Protein AF-A0A4Y2LQV0-F1 (afdb_monomer)

Structure (mmCIF, N/CA/C/O backbone):
data_AF-A0A4Y2LQV0-F1
#
_entry.id   AF-A0A4Y2LQV0-F1
#
loop_
_atom_site.group_PDB
_atom_site.id
_atom_site.type_symbol
_atom_site.label_atom_id
_atom_site.label_alt_id
_atom_site.label_comp_id
_atom_site.label_asym_id
_atom_site.label_entity_id
_atom_site.label_seq_id
_atom_site.pdbx_PDB_ins_code
_atom_site.Cartn_x
_atom_site.Cartn_y
_atom_site.Cartn_z
_atom_site.occupancy
_atom_site.B_iso_or_equiv
_atom_site.auth_seq_id
_atom_site.auth_comp_id
_atom_site.auth_asym_id
_atom_site.auth_atom_id
_atom_site.pdbx_PDB_model_num
ATOM 1 N N . MET A 1 1 ? 15.184 -9.073 -24.883 1.00 37.84 1 MET A N 1
ATOM 2 C CA . MET A 1 1 ? 14.868 -9.616 -23.545 1.00 37.84 1 MET A CA 1
ATOM 3 C C . MET A 1 1 ? 13.844 -8.675 -22.908 1.00 37.84 1 MET A C 1
ATOM 5 O O . MET A 1 1 ? 14.142 -7.496 -22.818 1.00 37.84 1 MET A O 1
ATOM 9 N N . PHE A 1 2 ? 12.619 -9.114 -22.587 1.00 43.25 2 PHE A N 1
ATOM 10 C CA . PHE A 1 2 ? 11.588 -8.260 -21.959 1.00 43.25 2 PHE A CA 1
ATOM 11 C C . PHE A 1 2 ? 11.481 -8.631 -20.472 1.00 43.25 2 PHE A C 1
ATOM 13 O O . PHE A 1 2 ? 10.922 -9.672 -20.146 1.00 43.25 2 PHE A O 1
ATOM 20 N N . ILE A 1 3 ? 12.012 -7.790 -19.580 1.00 49.09 3 ILE A N 1
ATOM 21 C CA . ILE A 1 3 ? 12.186 -8.095 -18.140 1.00 49.09 3 ILE A CA 1
ATOM 22 C C . ILE A 1 3 ? 10.859 -7.952 -17.349 1.00 49.09 3 ILE A C 1
ATOM 24 O O . ILE A 1 3 ? 10.739 -8.354 -16.198 1.00 49.09 3 ILE A O 1
ATOM 28 N N . PHE A 1 4 ? 9.781 -7.481 -17.984 1.00 53.88 4 PHE A N 1
ATOM 29 C CA . PHE A 1 4 ? 8.461 -7.319 -17.357 1.00 53.88 4 PHE A CA 1
ATOM 30 C C . PHE A 1 4 ? 7.578 -8.579 -17.450 1.00 53.88 4 PHE A C 1
ATOM 32 O O . PHE A 1 4 ? 6.447 -8.511 -17.948 1.00 53.88 4 PHE A O 1
ATOM 39 N N . GLY A 1 5 ? 8.099 -9.728 -17.016 1.00 49.91 5 GLY A N 1
ATOM 40 C CA . GLY A 1 5 ? 7.374 -11.009 -16.980 1.00 49.91 5 GLY A CA 1
ATOM 41 C C . GLY A 1 5 ? 6.481 -11.219 -15.747 1.00 49.91 5 GLY A C 1
ATOM 42 O O . GLY A 1 5 ? 5.805 -12.238 -15.674 1.00 49.91 5 GLY A O 1
ATOM 43 N N . GLY A 1 6 ? 6.481 -10.284 -14.788 1.00 56.31 6 GLY A N 1
ATOM 44 C CA . GLY A 1 6 ? 5.894 -10.479 -13.452 1.00 56.31 6 GLY A CA 1
ATOM 45 C C . GLY A 1 6 ? 4.763 -9.537 -12.993 1.00 56.31 6 GLY A C 1
ATOM 46 O O . GLY A 1 6 ? 3.858 -10.032 -12.323 1.00 56.31 6 GLY A O 1
ATOM 47 N N . PRO A 1 7 ? 4.742 -8.219 -13.294 1.00 61.69 7 PRO A N 1
ATOM 48 C CA . PRO A 1 7 ? 3.774 -7.321 -12.651 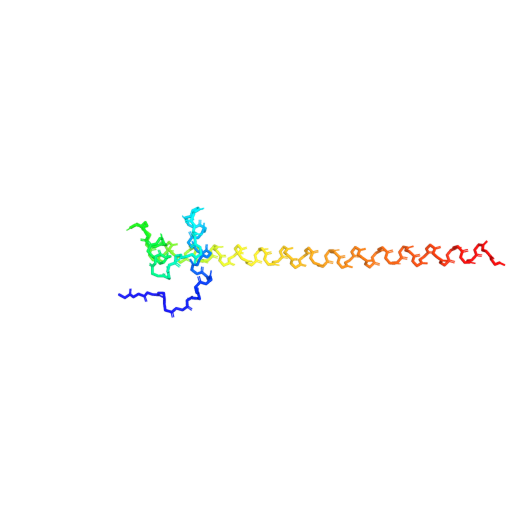1.00 61.69 7 PRO A CA 1
ATOM 49 C C . PRO A 1 7 ? 2.367 -7.430 -13.252 1.00 61.69 7 PRO A C 1
ATOM 51 O O . PRO A 1 7 ? 2.206 -7.591 -14.468 1.00 61.69 7 PRO A O 1
ATOM 54 N N . LYS A 1 8 ? 1.330 -7.301 -12.412 1.00 65.25 8 LYS A N 1
ATOM 55 C CA . LYS A 1 8 ? -0.070 -7.286 -12.863 1.00 65.25 8 LYS A CA 1
ATOM 56 C C . LYS A 1 8 ? -0.336 -5.991 -13.641 1.00 65.25 8 LYS A C 1
ATOM 58 O O . LYS A 1 8 ? 0.342 -4.985 -13.444 1.00 65.25 8 LYS A O 1
ATOM 63 N N . LYS A 1 9 ? -1.359 -5.978 -14.511 1.00 68.69 9 LYS A N 1
ATOM 64 C CA . LYS A 1 9 ? -1.763 -4.768 -15.265 1.00 68.69 9 LYS A CA 1
ATOM 65 C C . LYS A 1 9 ? -1.953 -3.555 -14.339 1.00 68.69 9 LYS A C 1
ATOM 67 O O . LYS A 1 9 ? -1.623 -2.447 -14.738 1.00 68.69 9 LYS A O 1
ATOM 72 N N . CYS A 1 10 ? -2.427 -3.782 -13.112 1.00 64.44 10 CYS A N 1
ATOM 73 C CA . CYS A 1 10 ? -2.611 -2.745 -12.099 1.00 64.44 10 CYS A CA 1
ATOM 74 C C . CYS A 1 10 ? -1.291 -2.087 -11.672 1.00 64.44 10 CYS A C 1
ATOM 76 O O . CYS A 1 10 ? -1.236 -0.868 -11.590 1.00 64.44 10 CYS A O 1
ATOM 78 N N . ASP A 1 11 ? -0.224 -2.864 -11.469 1.00 70.69 11 ASP A N 1
ATOM 79 C CA . ASP A 1 11 ? 1.079 -2.323 -11.064 1.00 70.69 11 ASP A CA 1
ATOM 80 C C . ASP A 1 11 ? 1.702 -1.491 -12.196 1.00 70.69 11 ASP A C 1
ATOM 82 O O . ASP A 1 11 ? 2.222 -0.406 -11.966 1.00 70.69 11 ASP A O 1
ATOM 86 N N . LEU A 1 12 ? 1.579 -1.963 -13.443 1.00 72.81 12 LEU A N 1
ATOM 87 C CA . LEU A 1 12 ? 2.036 -1.237 -14.636 1.00 72.81 12 LEU A CA 1
ATOM 88 C C . LEU A 1 12 ? 1.223 0.027 -14.929 1.00 72.81 12 LEU A C 1
ATOM 90 O O . LEU A 1 12 ? 1.768 0.972 -15.487 1.00 72.81 12 LEU A O 1
ATOM 94 N N . LYS A 1 13 ? -0.065 0.048 -14.578 1.00 71.75 13 LYS A N 1
ATOM 95 C CA . LYS A 1 13 ? -0.908 1.237 -14.722 1.00 71.75 13 LYS A CA 1
ATOM 96 C C . LYS A 1 13 ? -0.461 2.329 -13.754 1.00 71.75 13 LYS A C 1
ATOM 98 O O . LYS A 1 13 ? -0.226 3.437 -14.203 1.00 71.75 13 LYS A O 1
ATOM 103 N N . ILE A 1 14 ? -0.267 1.980 -12.481 1.00 71.31 14 ILE A N 1
ATOM 104 C CA . ILE A 1 14 ? 0.234 2.909 -11.458 1.00 71.31 14 ILE A CA 1
ATOM 105 C C . ILE A 1 14 ? 1.612 3.443 -11.863 1.00 71.31 14 ILE A C 1
ATOM 107 O O . ILE A 1 14 ? 1.828 4.644 -11.856 1.00 71.31 14 ILE A O 1
ATOM 111 N N . LEU A 1 15 ? 2.517 2.561 -12.305 1.00 69.50 15 LEU A N 1
ATOM 112 C CA . LEU A 1 15 ? 3.843 2.958 -12.796 1.00 69.50 15 LEU A CA 1
ATOM 113 C C . LEU A 1 15 ? 3.769 3.957 -13.953 1.00 69.50 15 LEU A C 1
ATOM 115 O O . LEU A 1 15 ? 4.534 4.913 -13.999 1.00 69.50 15 LEU A O 1
ATOM 119 N N . ALA A 1 16 ? 2.868 3.719 -14.903 1.00 69.31 16 ALA A N 1
ATOM 120 C CA . ALA A 1 16 ? 2.697 4.606 -16.036 1.00 69.31 16 ALA A CA 1
ATOM 121 C C . ALA A 1 16 ? 2.001 5.918 -15.641 1.00 69.31 16 ALA A C 1
ATOM 123 O O . ALA A 1 16 ? 2.317 6.927 -16.241 1.00 69.31 16 ALA A O 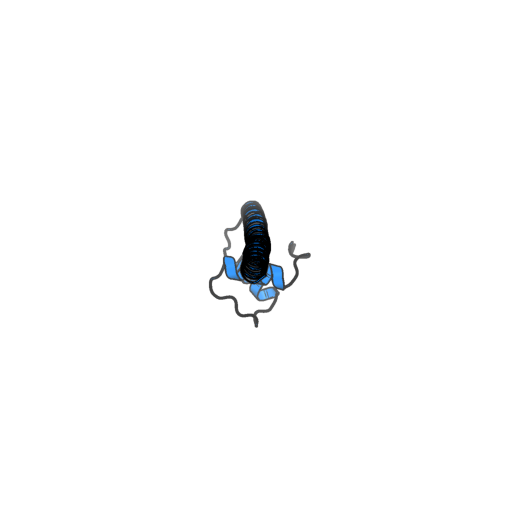1
ATOM 124 N N . GLU A 1 17 ? 1.084 5.922 -14.670 1.00 72.06 17 GLU A N 1
ATOM 125 C CA . GLU A 1 17 ? 0.373 7.122 -14.192 1.00 72.06 17 GLU A CA 1
ATOM 126 C C . GLU A 1 17 ? 1.303 8.052 -13.396 1.00 72.06 17 GLU A C 1
ATOM 128 O O . GLU A 1 17 ? 1.245 9.267 -13.553 1.00 72.06 17 GLU A O 1
ATOM 133 N N . GLU A 1 18 ? 2.223 7.478 -12.615 1.00 66.75 18 GLU A N 1
ATOM 134 C CA . GLU A 1 18 ? 3.266 8.220 -11.889 1.00 66.75 18 GLU A CA 1
ATOM 135 C C . GLU A 1 18 ? 4.356 8.769 -12.836 1.00 66.75 18 GLU A C 1
ATOM 137 O O . GLU A 1 18 ? 4.892 9.852 -12.614 1.00 66.75 18 GLU A O 1
ATOM 142 N N . LEU A 1 19 ? 4.684 8.055 -13.924 1.00 66.06 19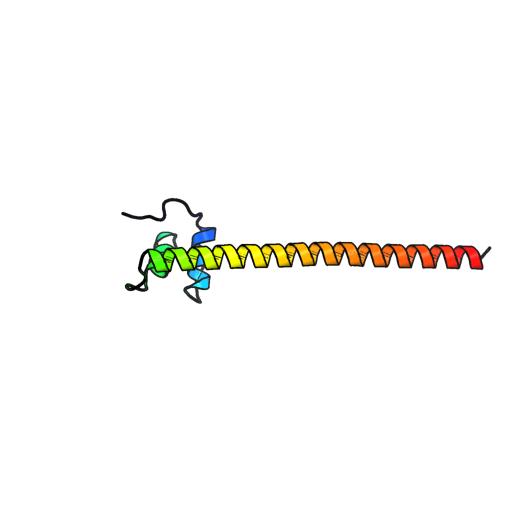 LEU A N 1
ATOM 143 C CA . LEU A 1 19 ? 5.661 8.510 -14.931 1.00 66.06 19 LEU A CA 1
ATOM 144 C C . LEU A 1 19 ? 5.050 9.408 -16.022 1.00 66.06 19 LEU A C 1
ATOM 146 O O . LEU A 1 19 ? 5.757 10.204 -16.641 1.00 66.06 19 LEU A O 1
ATOM 150 N N . VAL A 1 20 ? 3.756 9.252 -16.303 1.00 58.84 20 VAL A N 1
ATOM 151 C CA . VAL A 1 20 ? 3.011 9.942 -17.359 1.00 58.84 20 VAL A CA 1
ATOM 152 C C . VAL A 1 20 ? 1.662 10.379 -16.792 1.00 58.84 20 VAL A C 1
ATOM 154 O O . VAL A 1 20 ? 0.764 9.571 -16.590 1.00 58.84 20 VAL A O 1
ATOM 157 N N . GLU A 1 21 ? 1.489 11.692 -16.648 1.00 56.12 21 GLU A N 1
ATOM 158 C CA . GLU A 1 21 ? 0.336 12.385 -16.040 1.00 56.12 21 GLU A CA 1
ATOM 159 C C . GLU A 1 21 ? -1.052 12.009 -16.623 1.00 56.12 21 GLU A C 1
ATOM 161 O O . GLU A 1 21 ? -2.089 12.376 -16.073 1.00 56.12 21 GLU A O 1
ATOM 166 N N . LYS A 1 22 ? -1.111 11.281 -17.750 1.00 58.53 22 LYS A N 1
ATOM 167 C CA . LYS A 1 22 ? -2.357 10.830 -18.390 1.00 58.53 22 LYS A CA 1
ATOM 168 C C . LYS A 1 22 ? -2.291 9.370 -18.833 1.00 58.53 22 LYS A C 1
ATOM 170 O O . LYS A 1 22 ? -2.056 9.075 -20.006 1.00 58.53 22 LYS A O 1
ATOM 175 N N . VAL A 1 23 ? -2.578 8.460 -17.907 1.00 61.75 23 VAL A N 1
ATOM 176 C CA . VAL A 1 23 ? -2.840 7.049 -18.214 1.00 61.75 23 VAL A CA 1
ATOM 177 C C . VAL A 1 23 ? -4.334 6.769 -18.181 1.00 61.75 23 VAL A C 1
ATOM 179 O O . VAL A 1 23 ? -4.968 6.781 -17.135 1.00 61.75 23 VAL A O 1
ATOM 182 N N . ASP A 1 24 ? -4.894 6.481 -19.351 1.00 67.19 24 ASP A N 1
ATOM 183 C CA . ASP A 1 24 ? -6.280 6.023 -19.478 1.00 67.19 24 ASP A CA 1
ATOM 184 C C . ASP A 1 24 ? -6.378 4.498 -19.267 1.00 67.19 24 ASP A C 1
ATOM 186 O O . ASP A 1 24 ? -5.539 3.737 -19.758 1.00 67.19 24 ASP A O 1
ATOM 190 N N . ASP A 1 25 ? -7.412 4.024 -18.573 1.00 64.44 25 ASP A N 1
ATOM 191 C CA . ASP A 1 25 ? -7.673 2.605 -18.267 1.00 64.44 25 ASP A CA 1
ATOM 192 C C . ASP A 1 25 ? -7.815 1.714 -19.518 1.00 64.44 25 ASP A C 1
ATOM 194 O O . ASP A 1 25 ? -7.597 0.491 -19.458 1.00 64.44 25 ASP A O 1
ATOM 198 N N . SER A 1 26 ? -8.140 2.334 -20.658 1.00 71.31 26 SER A N 1
ATOM 199 C CA . SER A 1 26 ? -8.216 1.721 -21.986 1.00 71.31 26 SER A CA 1
ATOM 200 C C . SER A 1 26 ? -6.845 1.305 -22.535 1.00 71.31 26 SER A C 1
ATOM 202 O O . SER A 1 26 ? -6.759 0.443 -23.418 1.00 71.31 26 SER A O 1
ATOM 204 N N . HIS A 1 27 ? -5.747 1.846 -21.993 1.00 71.75 27 HIS A N 1
ATOM 205 C CA . HIS A 1 27 ? -4.406 1.508 -22.460 1.00 71.75 27 HIS A CA 1
ATOM 206 C C . HIS A 1 27 ? -4.102 0.018 -22.261 1.00 71.75 27 HIS A C 1
ATOM 208 O O . HIS A 1 27 ? -4.314 -0.594 -21.201 1.00 71.75 27 HIS A O 1
ATOM 214 N N . LYS A 1 28 ? -3.577 -0.603 -23.322 1.00 79.44 28 LYS A N 1
ATOM 215 C CA . LYS A 1 28 ? -3.146 -2.000 -23.282 1.00 79.44 28 LYS A CA 1
ATOM 216 C C . LYS A 1 28 ? -1.852 -2.100 -22.482 1.00 79.44 28 LYS A C 1
ATOM 218 O O . LYS A 1 28 ? -1.042 -1.181 -22.452 1.00 79.44 28 LYS A O 1
ATOM 223 N N . LEU A 1 29 ? -1.591 -3.282 -21.920 1.00 71.12 29 LEU A N 1
ATOM 224 C CA . LEU A 1 29 ? -0.358 -3.567 -21.174 1.00 71.12 29 LEU A CA 1
ATOM 225 C C . LEU A 1 29 ? 0.915 -3.213 -21.965 1.00 71.12 29 LEU A C 1
ATOM 227 O O . LEU A 1 29 ? 1.916 -2.807 -21.389 1.00 71.12 29 LEU A O 1
ATOM 231 N N . LYS A 1 30 ? 0.877 -3.373 -23.294 1.00 73.25 30 LYS A N 1
ATOM 232 C CA . LYS A 1 30 ? 1.991 -3.030 -24.186 1.00 73.25 30 LYS A CA 1
ATOM 233 C C . LYS A 1 30 ? 2.232 -1.521 -24.269 1.00 73.25 30 LYS A C 1
ATOM 235 O O . LYS A 1 30 ? 3.386 -1.124 -24.360 1.00 73.25 30 LYS A O 1
ATOM 240 N N . ASP A 1 31 ? 1.176 -0.717 -24.224 1.00 74.31 31 ASP A N 1
ATOM 241 C CA . ASP A 1 31 ? 1.267 0.741 -24.310 1.00 74.31 31 ASP A CA 1
ATOM 242 C C . ASP A 1 31 ? 1.749 1.324 -22.983 1.00 74.31 31 ASP A C 1
ATOM 244 O O . ASP A 1 31 ? 2.668 2.131 -22.990 1.00 74.31 31 ASP A O 1
ATOM 248 N N . LEU A 1 32 ? 1.267 0.794 -21.851 1.00 74.38 32 LEU A N 1
ATOM 249 C CA . LEU A 1 32 ? 1.802 1.119 -20.521 1.00 74.38 32 LEU A CA 1
ATOM 250 C C . LEU A 1 32 ? 3.302 0.800 -20.430 1.00 74.38 32 LEU A C 1
ATOM 252 O O . LEU A 1 32 ? 4.096 1.636 -20.016 1.00 74.38 32 LEU A O 1
ATOM 256 N N . LYS A 1 33 ? 3.723 -0.384 -20.907 1.00 70.69 33 LYS A N 1
ATOM 257 C CA . LYS A 1 33 ? 5.150 -0.749 -20.980 1.00 70.69 33 LYS A CA 1
ATOM 258 C C . LYS A 1 33 ? 5.946 0.206 -21.865 1.00 70.69 33 LYS A C 1
ATOM 260 O O . LYS A 1 33 ? 7.066 0.543 -21.509 1.00 70.69 33 LYS A O 1
ATOM 265 N N . LYS A 1 34 ? 5.393 0.622 -23.008 1.00 71.75 34 LYS A N 1
ATOM 266 C CA . LYS A 1 34 ? 6.041 1.581 -23.911 1.00 71.75 34 LYS A CA 1
ATOM 267 C C . LYS A 1 34 ? 6.111 2.982 -23.328 1.00 71.75 34 LYS A C 1
ATOM 269 O O . LYS A 1 34 ? 7.074 3.652 -23.637 1.00 71.75 34 LYS A O 1
ATOM 274 N N . MET A 1 35 ? 5.132 3.410 -22.536 1.00 68.25 35 MET A N 1
ATOM 275 C CA . MET A 1 35 ? 5.156 4.690 -21.826 1.00 68.25 35 MET A CA 1
ATOM 276 C C . MET A 1 35 ? 6.234 4.688 -20.742 1.00 68.25 35 MET A C 1
ATOM 278 O O . MET A 1 35 ? 7.028 5.616 -20.675 1.00 68.25 35 MET A O 1
ATOM 282 N N . ILE A 1 36 ? 6.339 3.597 -19.980 1.00 68.81 36 ILE A N 1
ATOM 283 C CA . ILE A 1 36 ? 7.386 3.422 -18.962 1.00 68.81 36 ILE A CA 1
ATOM 284 C C . ILE A 1 36 ? 8.785 3.345 -19.599 1.00 68.81 36 ILE A C 1
ATOM 286 O O . ILE A 1 36 ? 9.731 3.905 -19.064 1.00 68.81 36 ILE A O 1
ATOM 290 N N . LEU A 1 37 ? 8.923 2.684 -20.757 1.00 64.56 37 LEU A N 1
ATOM 291 C CA . LEU A 1 37 ? 10.171 2.636 -21.539 1.00 64.56 37 LEU A CA 1
ATOM 292 C C . LEU A 1 37 ? 10.337 3.799 -22.536 1.00 64.56 37 LEU A C 1
ATOM 294 O O . LEU A 1 37 ? 11.307 3.808 -23.294 1.00 64.56 37 LEU A O 1
ATOM 298 N N . ALA A 1 38 ? 9.390 4.740 -22.606 1.00 64.38 38 ALA A N 1
ATOM 299 C CA . ALA A 1 38 ? 9.414 5.824 -23.588 1.00 64.38 38 ALA A CA 1
ATOM 300 C C . ALA A 1 38 ? 10.655 6.720 -23.471 1.00 64.38 38 ALA A C 1
ATOM 302 O O . ALA A 1 38 ? 11.169 7.127 -24.520 1.00 64.38 38 ALA A O 1
ATOM 303 N N . PRO A 1 39 ? 11.175 7.033 -22.268 1.00 61.16 39 PRO A N 1
ATOM 304 C CA . PRO A 1 39 ? 12.418 7.769 -22.181 1.00 61.16 39 PRO A CA 1
ATOM 305 C C . PRO A 1 39 ? 13.568 6.808 -22.506 1.00 61.16 39 PRO A C 1
ATOM 307 O O . PRO A 1 39 ? 13.979 5.988 -21.691 1.00 61.16 39 PRO A O 1
ATOM 310 N N . LYS A 1 40 ? 14.084 6.925 -23.735 1.00 58.88 40 LYS A N 1
ATOM 311 C CA . LYS A 1 40 ? 15.209 6.165 -24.316 1.00 58.88 40 LYS A CA 1
ATOM 312 C C . LYS A 1 40 ? 16.513 6.166 -23.490 1.00 58.88 40 LYS A C 1
ATOM 314 O O . LYS A 1 40 ? 17.462 5.511 -23.906 1.00 58.88 40 LYS A O 1
ATOM 319 N N . GLU A 1 41 ? 16.564 6.894 -22.379 1.00 53.69 41 GLU A N 1
ATOM 320 C CA . GLU A 1 41 ? 17.752 7.137 -21.553 1.00 53.69 41 GLU A CA 1
ATOM 321 C C . GLU A 1 41 ? 17.690 6.505 -20.153 1.00 53.69 41 GLU A C 1
ATOM 323 O O . GLU A 1 41 ? 18.640 6.654 -19.392 1.00 53.69 41 GLU A O 1
ATOM 328 N N . TYR A 1 42 ? 16.617 5.796 -19.781 1.00 59.41 42 TYR A N 1
ATOM 329 C CA . TYR A 1 42 ? 16.593 5.124 -18.477 1.00 59.41 42 TYR A CA 1
ATOM 330 C C . TYR A 1 42 ? 17.412 3.831 -18.515 1.00 59.41 42 TYR A C 1
ATOM 332 O O . TYR A 1 42 ? 16.983 2.822 -19.077 1.00 59.41 42 TYR A O 1
ATOM 340 N N . ASP A 1 43 ? 18.594 3.889 -17.901 1.00 64.94 43 ASP A N 1
ATOM 341 C CA . ASP A 1 43 ? 19.452 2.739 -17.629 1.00 64.94 43 ASP A CA 1
ATOM 342 C C . ASP A 1 43 ?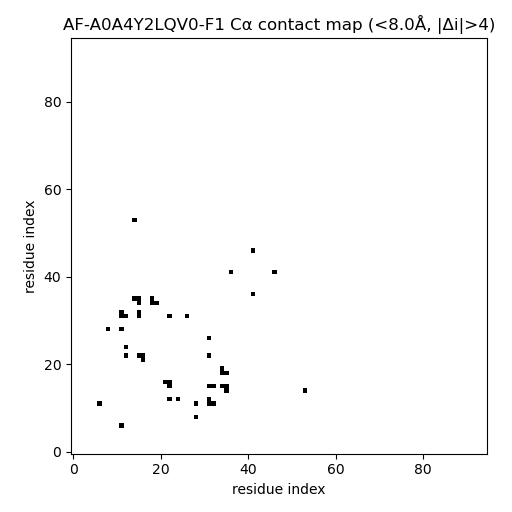 18.751 1.745 -16.677 1.00 64.94 43 ASP A C 1
ATOM 344 O O . ASP A 1 43 ? 17.838 2.115 -15.924 1.00 64.94 43 ASP A O 1
ATOM 348 N N . GLU A 1 44 ? 19.149 0.469 -16.693 1.00 66.81 44 GLU A N 1
ATOM 349 C CA . GLU A 1 44 ? 18.504 -0.574 -15.875 1.00 66.81 44 GLU A CA 1
ATOM 350 C C . GLU A 1 44 ? 18.603 -0.263 -14.368 1.00 66.81 44 GLU A C 1
ATOM 352 O O . GLU A 1 44 ? 17.694 -0.603 -13.603 1.00 66.81 44 GLU A O 1
ATOM 357 N N . GLU A 1 45 ? 19.657 0.443 -13.942 1.00 67.50 45 GLU A N 1
ATOM 358 C CA . GLU A 1 45 ? 19.809 0.929 -12.565 1.00 67.50 45 GLU A CA 1
ATOM 359 C C . GLU A 1 45 ? 18.799 2.023 -12.207 1.00 67.50 45 GLU A C 1
ATOM 361 O O . GLU A 1 45 ? 18.178 1.952 -11.144 1.00 67.50 45 GLU A O 1
ATOM 366 N N . CYS A 1 46 ? 18.539 2.968 -13.114 1.00 69.31 46 CYS A N 1
ATOM 367 C CA . CYS A 1 46 ? 17.538 4.008 -12.891 1.00 69.31 46 CYS A CA 1
ATOM 368 C C . CYS A 1 46 ? 16.135 3.400 -12.777 1.00 69.31 46 CYS A C 1
ATOM 370 O O . CYS A 1 46 ? 15.370 3.773 -11.891 1.00 69.31 46 CYS A O 1
ATOM 372 N N . ALA A 1 47 ? 15.801 2.406 -13.608 1.00 69.19 47 ALA A N 1
ATOM 373 C CA . ALA A 1 47 ? 14.529 1.691 -13.490 1.00 69.19 47 ALA A CA 1
ATOM 374 C C . ALA A 1 47 ? 14.399 0.958 -12.140 1.00 69.19 47 ALA A C 1
ATOM 376 O O . ALA A 1 47 ? 13.310 0.894 -11.565 1.00 69.19 47 ALA A O 1
ATOM 377 N N . LYS A 1 48 ? 15.504 0.421 -11.611 1.00 74.75 48 LYS A N 1
ATOM 378 C CA . LYS A 1 48 ? 15.539 -0.272 -10.319 1.00 74.75 48 LYS A CA 1
ATOM 379 C C . LYS A 1 48 ? 15.379 0.686 -9.137 1.00 74.75 48 LYS A C 1
ATOM 381 O O . LYS A 1 48 ? 14.629 0.368 -8.215 1.00 74.75 48 LYS A O 1
ATOM 386 N N . GLU A 1 49 ? 16.034 1.845 -9.161 1.00 76.50 49 GLU A N 1
ATOM 387 C CA . GLU A 1 49 ? 15.834 2.890 -8.149 1.00 76.50 49 GLU A CA 1
ATOM 388 C C . GLU A 1 49 ? 14.402 3.421 -8.166 1.00 76.50 49 GLU A C 1
ATOM 390 O O . GLU A 1 49 ? 13.768 3.497 -7.117 1.00 76.50 49 GLU A O 1
ATOM 395 N N . TRP A 1 50 ? 13.843 3.674 -9.349 1.00 71.19 50 TRP A N 1
ATOM 396 C CA . TRP A 1 50 ? 12.453 4.105 -9.487 1.00 71.19 50 TRP A CA 1
ATOM 397 C C . TRP A 1 50 ? 11.460 3.076 -8.948 1.00 71.19 50 TRP A C 1
ATOM 399 O O . TRP A 1 50 ? 10.545 3.430 -8.207 1.00 71.19 50 TRP A O 1
ATOM 409 N N . LEU A 1 51 ? 11.660 1.788 -9.242 1.00 72.12 51 LEU A N 1
ATOM 410 C CA . LEU A 1 51 ? 10.835 0.727 -8.662 1.00 72.12 51 LEU A CA 1
ATOM 411 C C . LEU A 1 51 ? 10.924 0.705 -7.131 1.00 72.12 51 LEU A C 1
ATOM 413 O O . LEU A 1 51 ? 9.902 0.528 -6.471 1.00 72.12 51 LEU A O 1
ATOM 417 N N . ASN A 1 52 ? 12.114 0.911 -6.560 1.00 76.69 52 ASN A N 1
ATOM 418 C CA . ASN A 1 52 ? 12.290 0.966 -5.109 1.00 76.69 52 ASN A CA 1
ATOM 419 C C . ASN A 1 52 ? 11.588 2.178 -4.484 1.00 76.69 52 ASN A C 1
ATOM 421 O O . ASN A 1 52 ? 10.912 2.015 -3.468 1.00 76.69 52 ASN A O 1
ATOM 425 N N . THR A 1 53 ? 11.693 3.359 -5.097 1.00 76.31 53 THR A N 1
ATOM 426 C CA . THR A 1 53 ? 11.001 4.573 -4.640 1.00 76.31 53 THR A CA 1
ATOM 427 C C . THR A 1 53 ? 9.490 4.367 -4.641 1.00 76.31 53 THR A C 1
ATOM 429 O O . THR A 1 53 ? 8.837 4.592 -3.626 1.00 76.31 53 THR A O 1
ATOM 432 N N . ILE A 1 54 ? 8.948 3.791 -5.715 1.00 70.50 54 ILE A N 1
ATOM 433 C CA . ILE A 1 54 ? 7.511 3.526 -5.850 1.00 70.50 54 ILE A CA 1
ATOM 434 C C . ILE A 1 54 ? 7.028 2.476 -4.840 1.00 70.50 54 ILE A C 1
ATOM 436 O O . ILE A 1 54 ? 5.943 2.605 -4.268 1.00 70.50 54 ILE A O 1
ATOM 440 N N . ILE A 1 55 ? 7.824 1.434 -4.573 1.00 78.25 55 ILE A N 1
ATOM 441 C CA . ILE A 1 55 ? 7.522 0.458 -3.514 1.00 78.25 55 ILE A CA 1
ATOM 442 C C . ILE A 1 55 ? 7.495 1.146 -2.143 1.00 78.25 55 ILE A C 1
ATOM 444 O O . ILE A 1 55 ? 6.612 0.856 -1.332 1.00 78.25 55 ILE A O 1
ATOM 448 N N . ASN A 1 56 ? 8.429 2.062 -1.883 1.00 78.12 56 ASN A N 1
ATOM 449 C CA . ASN A 1 56 ? 8.502 2.780 -0.617 1.00 78.12 56 ASN A CA 1
ATOM 450 C C . ASN A 1 56 ? 7.323 3.751 -0.434 1.00 78.12 56 ASN A C 1
ATOM 452 O O . ASN A 1 56 ? 6.683 3.737 0.615 1.00 78.12 56 ASN A O 1
ATOM 456 N N . GLU A 1 57 ? 6.960 4.511 -1.468 1.00 74.06 57 GLU A N 1
ATOM 457 C CA . GLU A 1 57 ? 5.793 5.403 -1.447 1.00 74.06 57 GLU A CA 1
ATOM 458 C C . GLU A 1 57 ? 4.478 4.643 -1.248 1.00 74.06 57 GLU A C 1
ATOM 460 O O . GLU A 1 57 ? 3.599 5.090 -0.509 1.00 74.06 57 GLU A O 1
ATOM 465 N N . ARG A 1 58 ? 4.331 3.456 -1.853 1.00 71.88 58 ARG A N 1
ATOM 466 C CA . ARG A 1 58 ? 3.174 2.582 -1.597 1.00 71.88 58 ARG A CA 1
ATOM 467 C C . ARG A 1 58 ? 3.098 2.162 -0.135 1.00 71.88 58 ARG A C 1
ATOM 469 O O . ARG A 1 58 ? 2.026 2.231 0.460 1.00 71.88 58 ARG A O 1
ATOM 476 N N . LYS A 1 59 ? 4.232 1.752 0.435 1.00 76.38 59 LYS A N 1
ATOM 477 C CA . LYS A 1 59 ? 4.318 1.337 1.836 1.00 76.38 59 LYS A CA 1
ATOM 478 C C . LYS A 1 59 ? 3.958 2.487 2.778 1.00 76.38 59 LYS A C 1
ATOM 480 O O . LYS A 1 59 ? 3.240 2.272 3.749 1.00 76.38 59 LYS A O 1
ATOM 485 N N . GLU A 1 60 ? 4.396 3.703 2.459 1.00 76.31 60 GLU A N 1
ATOM 486 C CA . GLU A 1 60 ? 4.063 4.905 3.222 1.00 76.31 60 GLU A CA 1
ATOM 487 C C . GLU A 1 60 ? 2.569 5.255 3.121 1.00 76.31 60 GLU A C 1
ATOM 489 O O . GLU A 1 60 ? 1.922 5.496 4.141 1.00 76.31 60 GLU A O 1
ATOM 494 N N . LYS A 1 61 ? 1.975 5.196 1.920 1.00 72.94 61 LYS A N 1
ATOM 495 C CA . LYS A 1 61 ? 0.531 5.420 1.723 1.00 72.94 61 LYS A CA 1
ATOM 496 C C . LYS A 1 61 ? -0.321 4.388 2.475 1.00 72.94 61 LYS A C 1
ATOM 498 O O . LYS A 1 61 ? -1.299 4.773 3.119 1.00 72.94 61 LYS A O 1
ATOM 503 N N . GLU A 1 62 ? 0.047 3.105 2.438 1.00 75.31 62 GLU A N 1
ATOM 504 C CA . GLU A 1 62 ? -0.630 2.055 3.214 1.00 75.31 62 GLU A CA 1
ATOM 505 C C . GLU A 1 62 ? -0.489 2.286 4.727 1.00 75.31 62 GLU A C 1
ATOM 507 O O . GLU A 1 62 ? -1.480 2.185 5.452 1.00 75.31 62 GLU A O 1
ATOM 512 N N . GLU A 1 63 ? 0.698 2.671 5.212 1.00 80.31 63 GLU A N 1
ATOM 513 C CA . GLU A 1 63 ? 0.903 2.984 6.631 1.00 80.31 63 GLU A CA 1
ATOM 514 C C . GLU A 1 63 ? 0.058 4.186 7.074 1.00 80.31 63 GLU A C 1
ATOM 516 O O . GLU A 1 63 ? -0.581 4.145 8.128 1.00 80.31 63 GLU A O 1
ATOM 521 N N . ILE A 1 64 ? -0.000 5.248 6.267 1.00 79.75 64 ILE A N 1
ATOM 522 C CA . ILE A 1 64 ? -0.835 6.421 6.548 1.00 79.75 64 ILE A CA 1
ATOM 523 C C . ILE A 1 64 ? -2.310 6.018 6.607 1.00 79.75 64 ILE A C 1
ATOM 525 O O . ILE A 1 64 ? -3.028 6.441 7.516 1.00 79.75 64 ILE A O 1
ATOM 529 N N . GLN A 1 65 ? -2.781 5.196 5.670 1.00 78.88 65 GLN A N 1
ATOM 530 C CA . GLN A 1 65 ? -4.175 4.761 5.635 1.00 78.88 65 GLN A CA 1
ATOM 531 C C . GLN A 1 65 ? -4.531 3.887 6.847 1.00 78.88 65 GLN A C 1
ATOM 533 O O . GLN A 1 65 ? -5.577 4.093 7.469 1.00 78.88 65 GLN A O 1
ATOM 538 N N . GLU A 1 66 ? -3.638 2.977 7.238 1.00 83.81 66 GLU A N 1
ATOM 539 C CA . GLU A 1 66 ? -3.793 2.146 8.433 1.00 83.81 66 GLU A CA 1
ATOM 540 C C . GLU A 1 66 ? -3.776 2.997 9.712 1.00 83.81 66 GLU A C 1
ATOM 542 O O . GLU A 1 66 ? -4.657 2.858 10.563 1.00 83.81 66 GLU A O 1
ATOM 547 N N . ARG A 1 67 ? -2.857 3.966 9.824 1.00 85.81 67 ARG A N 1
ATOM 548 C CA . ARG A 1 67 ? -2.838 4.932 10.937 1.00 85.81 67 ARG A CA 1
ATOM 549 C C . ARG A 1 67 ? -4.133 5.730 11.020 1.00 85.81 67 ARG A C 1
ATOM 551 O O . ARG A 1 67 ? -4.667 5.897 12.115 1.00 85.81 67 ARG A O 1
ATOM 558 N N . ARG A 1 68 ? -4.667 6.204 9.888 1.00 86.88 68 ARG A N 1
ATOM 559 C CA . ARG A 1 68 ? -5.955 6.919 9.853 1.00 86.88 68 ARG A CA 1
ATOM 560 C C . ARG A 1 68 ? -7.100 6.033 10.328 1.00 86.88 68 ARG A C 1
ATOM 562 O O . ARG A 1 68 ? -7.924 6.487 11.117 1.00 86.88 68 ARG A O 1
ATOM 569 N N . ARG A 1 69 ? -7.121 4.766 9.913 1.00 87.31 69 ARG A N 1
ATOM 570 C CA . ARG A 1 69 ? -8.124 3.792 10.357 1.00 87.31 69 ARG A CA 1
ATOM 571 C C . ARG A 1 69 ? -8.043 3.536 11.862 1.00 87.31 69 ARG A C 1
ATOM 573 O O . ARG A 1 69 ? -9.069 3.512 12.538 1.00 87.31 69 ARG A O 1
ATOM 580 N N . GLN A 1 70 ? -6.837 3.389 12.406 1.00 87.31 70 GLN A N 1
ATOM 581 C CA . GLN A 1 70 ? -6.651 3.223 13.848 1.00 87.31 70 GLN A CA 1
ATOM 582 C C . GLN A 1 70 ? -7.036 4.477 14.636 1.00 87.31 70 GLN A C 1
ATOM 584 O O . GLN A 1 70 ? -7.659 4.358 15.692 1.00 87.31 70 GLN A O 1
ATOM 589 N N . ALA A 1 71 ? -6.728 5.667 14.115 1.00 89.94 71 ALA A N 1
ATOM 590 C CA . ALA A 1 71 ? -7.134 6.931 14.720 1.00 89.94 71 ALA A CA 1
ATOM 591 C C . ALA A 1 71 ? -8.665 7.069 14.777 1.00 89.94 71 ALA A C 1
ATOM 593 O O . ALA A 1 71 ? -9.203 7.402 15.829 1.00 89.94 71 ALA A O 1
ATOM 594 N N . GLU A 1 72 ? -9.372 6.723 13.698 1.00 91.44 72 GLU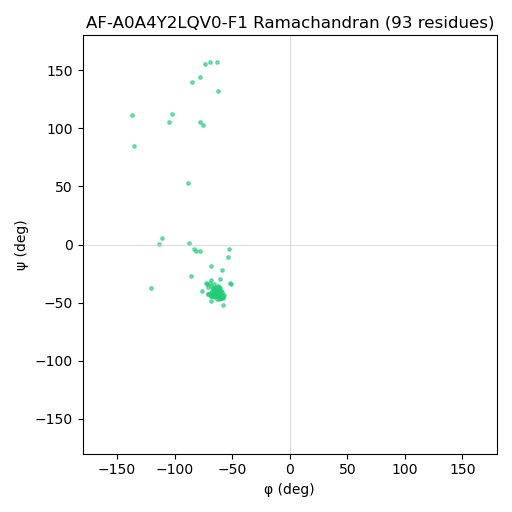 A N 1
ATOM 595 C CA . GLU A 1 72 ? -10.840 6.737 13.657 1.00 91.44 72 GLU A CA 1
ATOM 596 C C . GLU A 1 72 ? -11.452 5.773 14.691 1.00 91.44 72 GLU A C 1
ATOM 598 O O . GLU A 1 72 ? -12.381 6.124 15.422 1.00 91.44 72 GLU A O 1
ATOM 603 N N . ILE A 1 73 ? -10.890 4.566 14.826 1.00 92.88 73 ILE A N 1
ATOM 604 C CA . ILE A 1 73 ? -11.329 3.593 15.839 1.00 92.88 73 ILE A CA 1
ATOM 605 C C . ILE A 1 73 ? -11.073 4.121 17.259 1.00 92.88 73 ILE A C 1
ATOM 607 O O . ILE A 1 73 ? -11.915 3.946 18.144 1.00 92.88 73 ILE A O 1
ATOM 611 N N . ALA A 1 74 ? -9.920 4.749 17.498 1.00 92.25 74 ALA A N 1
ATOM 612 C CA . ALA A 1 74 ? -9.580 5.323 18.796 1.00 92.25 74 ALA A CA 1
ATOM 613 C C . ALA A 1 74 ? -10.512 6.488 19.167 1.00 92.25 74 ALA A C 1
ATOM 615 O O . ALA A 1 74 ? -10.979 6.557 20.306 1.00 92.25 74 ALA A O 1
ATOM 616 N N . GLU A 1 75 ? -10.837 7.352 18.204 1.00 92.88 75 GLU A N 1
ATOM 617 C CA . GLU A 1 75 ? -11.769 8.464 18.389 1.00 92.88 75 GLU A CA 1
ATOM 618 C C . GLU A 1 75 ? -13.181 7.967 18.717 1.00 92.88 75 GLU A C 1
ATOM 620 O O . GLU A 1 75 ? -13.772 8.412 19.705 1.00 92.88 75 GLU A O 1
ATOM 625 N N . ARG A 1 76 ? -13.699 6.979 17.971 1.00 92.25 76 ARG A N 1
ATOM 626 C CA . ARG A 1 76 ? -15.010 6.372 18.268 1.00 92.25 76 ARG A CA 1
ATOM 627 C C . ARG A 1 76 ? -15.059 5.782 19.676 1.00 92.25 76 ARG A C 1
ATOM 629 O O . ARG A 1 76 ? -15.995 6.066 20.422 1.00 92.25 76 ARG A O 1
ATOM 636 N N . LYS A 1 77 ? -14.021 5.043 20.085 1.00 92.69 77 LYS A N 1
ATOM 637 C CA . LYS A 1 77 ? -13.925 4.487 21.447 1.00 92.69 77 LYS A CA 1
ATOM 638 C C . LYS A 1 77 ? -13.898 5.571 22.525 1.00 92.69 77 LYS A C 1
ATOM 640 O O . LYS A 1 77 ? -14.440 5.366 23.612 1.00 92.69 77 LYS A O 1
ATOM 645 N N . LEU A 1 78 ? -13.250 6.706 22.260 1.00 93.25 78 LEU A N 1
ATOM 646 C CA . LEU A 1 78 ? -13.223 7.832 23.192 1.00 93.25 78 LEU A CA 1
ATOM 647 C C . LEU A 1 78 ? -14.608 8.475 23.319 1.00 93.25 78 LEU A C 1
ATOM 649 O O . LEU A 1 78 ? -15.057 8.724 24.439 1.00 93.25 78 LEU A O 1
ATOM 653 N N . GLN A 1 79 ? -15.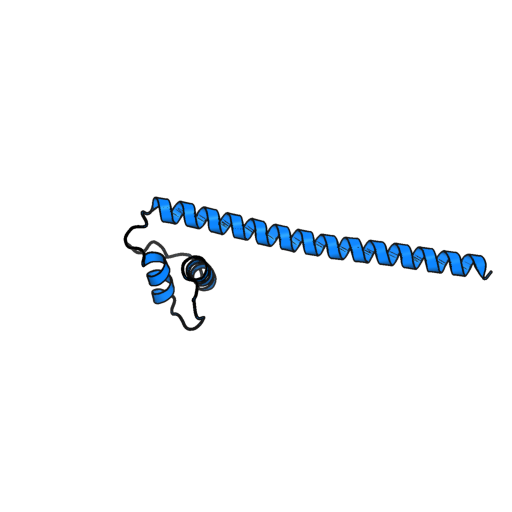306 8.683 22.199 1.00 91.31 79 GLN A N 1
ATOM 654 C CA . GLN A 1 79 ? -16.672 9.206 22.209 1.00 91.31 79 GLN A CA 1
ATOM 655 C C . GLN A 1 79 ? -17.635 8.286 22.969 1.00 91.31 79 GLN A C 1
ATOM 657 O O . GLN A 1 79 ? -18.375 8.772 23.825 1.00 91.31 79 GLN A O 1
ATOM 662 N N . GLU A 1 80 ? -17.579 6.970 22.741 1.00 91.25 80 GLU A N 1
ATOM 663 C CA . GLU A 1 80 ? -18.410 6.002 23.469 1.00 91.25 80 GLU A CA 1
ATOM 664 C C . GLU A 1 80 ? -18.161 6.060 24.982 1.00 91.25 80 GLU A C 1
ATOM 666 O O . GLU A 1 80 ? -19.113 6.117 25.761 1.00 91.25 80 GLU A O 1
ATOM 671 N N . LYS A 1 81 ? -16.898 6.138 25.426 1.00 91.12 81 LYS A N 1
ATOM 672 C CA . LYS A 1 81 ? -16.569 6.281 26.857 1.00 91.12 81 LYS A CA 1
ATOM 673 C C . LYS A 1 81 ? -17.142 7.558 27.469 1.00 91.12 81 LYS A C 1
ATOM 675 O O . LYS A 1 81 ? -17.688 7.516 28.572 1.00 91.12 81 LYS A O 1
ATOM 680 N N . ILE A 1 82 ? -17.029 8.687 26.768 1.00 92.62 82 ILE A N 1
ATOM 681 C CA . ILE A 1 82 ? -17.579 9.971 27.227 1.00 92.62 82 ILE A CA 1
ATOM 682 C C . ILE A 1 82 ? -19.106 9.890 27.317 1.00 92.62 82 ILE A C 1
ATOM 684 O O . ILE A 1 82 ? -19.699 10.367 28.287 1.00 92.62 82 ILE A O 1
ATOM 688 N N . GLN A 1 83 ? -19.748 9.270 26.327 1.00 90.50 83 GLN A N 1
ATOM 689 C CA . GLN A 1 83 ? -21.196 9.117 26.283 1.00 90.50 83 GLN A CA 1
ATOM 690 C C . GLN A 1 83 ? -21.703 8.220 27.419 1.00 90.50 83 GLN A C 1
ATOM 692 O O . GLN A 1 83 ? -22.636 8.609 28.122 1.00 90.50 83 GLN A O 1
ATOM 697 N N . ILE A 1 84 ? -21.044 7.084 27.669 1.00 91.25 84 ILE A N 1
ATOM 698 C CA . ILE A 1 84 ? -21.352 6.193 28.797 1.00 91.25 84 ILE A CA 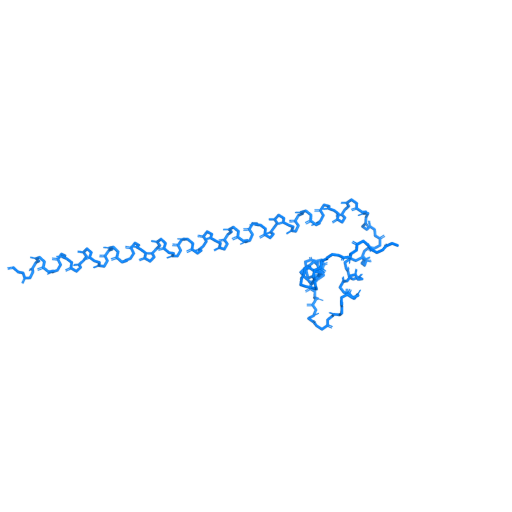1
ATOM 699 C C . ILE A 1 84 ? -21.223 6.958 30.120 1.00 91.25 84 ILE A C 1
ATOM 701 O O . ILE A 1 84 ? -22.189 7.024 30.879 1.00 91.25 84 ILE A O 1
ATOM 705 N N . SER A 1 85 ? -20.094 7.635 30.350 1.00 87.62 85 SER A N 1
ATOM 706 C CA . SER A 1 85 ? -19.856 8.399 31.582 1.00 87.62 85 SER A CA 1
ATOM 707 C C . SER A 1 85 ? -20.910 9.491 31.817 1.00 87.62 85 SER A C 1
ATOM 709 O O . SER A 1 85 ? -21.414 9.646 32.934 1.00 87.62 85 SER A O 1
ATOM 711 N N . ARG A 1 86 ? -21.329 10.208 30.763 1.00 87.44 86 ARG A N 1
ATOM 712 C CA . ARG A 1 86 ? -22.439 11.172 30.848 1.00 87.44 86 ARG A CA 1
ATOM 713 C C . ARG A 1 86 ? -23.749 10.498 31.248 1.00 87.44 86 ARG A C 1
ATOM 715 O O . ARG A 1 86 ? -24.419 10.986 32.154 1.00 87.44 86 ARG A O 1
ATOM 722 N N . THR A 1 87 ? -24.099 9.372 30.623 1.00 84.06 87 THR A N 1
ATOM 723 C CA . THR A 1 87 ? -25.346 8.659 30.950 1.00 84.06 87 THR A CA 1
ATOM 724 C C . THR A 1 87 ? -25.358 8.100 32.374 1.00 84.06 87 THR A C 1
ATOM 726 O O . THR A 1 87 ? -26.388 8.162 33.043 1.00 84.06 87 THR A O 1
ATOM 729 N N . GLU A 1 88 ? -24.224 7.606 32.876 1.00 84.31 88 GLU A N 1
ATOM 730 C CA . GLU A 1 88 ? -24.087 7.143 34.261 1.00 84.31 88 GLU A CA 1
ATOM 731 C C . GLU A 1 88 ? -24.214 8.286 35.272 1.00 84.31 88 GLU A C 1
ATOM 733 O O . GLU A 1 88 ? -24.803 8.110 36.339 1.00 84.31 88 GLU A O 1
ATOM 738 N N . THR A 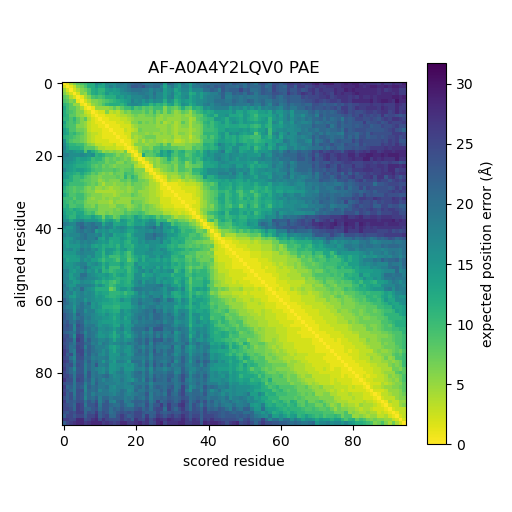1 89 ? -23.688 9.464 34.936 1.00 76.19 89 THR A N 1
ATOM 739 C CA . THR A 1 89 ? -23.765 10.655 35.794 1.00 76.19 89 THR A CA 1
ATOM 740 C C . THR A 1 89 ? -25.193 11.201 35.846 1.00 76.19 89 THR A C 1
ATOM 742 O O . THR A 1 89 ? -25.704 11.485 36.926 1.00 76.19 89 THR A O 1
ATOM 745 N N . SER A 1 90 ? -25.890 11.263 34.706 1.00 75.12 90 SER A N 1
ATOM 746 C CA . SER A 1 90 ? -27.310 11.635 34.663 1.00 75.12 90 SER A CA 1
ATOM 747 C C . SER A 1 90 ? -28.211 10.637 35.392 1.00 75.12 90 SER A C 1
ATOM 749 O O . SER A 1 90 ? -29.155 11.061 36.050 1.00 75.12 90 SER A O 1
ATOM 751 N N . ARG A 1 91 ? -27.917 9.328 35.337 1.00 76.31 91 ARG A N 1
ATOM 752 C CA . ARG A 1 91 ? -28.636 8.324 36.143 1.00 76.31 91 ARG A CA 1
ATOM 753 C C . ARG A 1 91 ? -28.430 8.525 37.642 1.00 76.31 91 ARG A C 1
ATOM 755 O O . ARG A 1 91 ? -29.394 8.429 38.387 1.00 76.31 91 ARG A O 1
ATOM 762 N N . ARG A 1 92 ? -27.200 8.813 38.079 1.00 70.94 92 ARG A N 1
ATOM 763 C CA . ARG A 1 92 ? -26.896 9.065 39.498 1.00 70.94 92 ARG A CA 1
ATOM 764 C C . ARG A 1 92 ? -27.545 10.334 40.043 1.00 70.94 92 ARG A C 1
ATOM 766 O O . ARG A 1 92 ? -27.938 10.336 41.196 1.00 70.94 92 ARG A O 1
ATOM 773 N N . ASN A 1 93 ? -27.683 11.379 39.231 1.00 74.62 93 ASN A N 1
ATOM 774 C CA . ASN A 1 93 ? -28.311 12.634 39.656 1.00 74.62 93 ASN A CA 1
ATOM 775 C C . ASN A 1 93 ? -29.852 12.608 39.618 1.00 74.62 93 ASN A C 1
ATOM 777 O O . ASN A 1 93 ? -30.475 13.591 40.006 1.00 74.62 93 ASN A O 1
ATOM 781 N N . SER A 1 94 ? -30.462 11.532 39.111 1.00 67.56 94 SER A N 1
ATOM 782 C CA . SER A 1 94 ? -31.917 11.402 38.949 1.00 67.56 94 SER A CA 1
ATOM 783 C C . SER A 1 94 ? -32.548 10.367 39.893 1.00 67.56 94 SER A C 1
ATOM 785 O O . SER A 1 94 ? -33.737 10.083 39.746 1.00 67.56 94 SER A O 1
ATOM 787 N N . ASN A 1 95 ? -31.761 9.802 40.816 1.00 57.88 95 ASN A N 1
ATOM 788 C CA . ASN A 1 95 ? -32.132 8.770 41.790 1.00 57.88 95 ASN A CA 1
ATOM 789 C C . ASN A 1 95 ? -31.858 9.284 43.207 1.00 57.88 95 ASN A C 1
ATOM 791 O O . ASN A 1 95 ? -32.633 8.929 44.118 1.00 57.88 95 ASN A O 1
#

Sequence (95 aa):
MFIFGGPKKCDLKILAEELVEKVDDSHKLKDLKKMILAPKEYDEECAKEWLNTIINERKEKEEIQERRRQAEIAERKLQEKIQISRTETSRRNSN

Mean predicted aligned error: 13.5 Å

Solvent-accessible surface area (backbone atoms only — not comparable to full-atom values): 5632 Å² total; per-residue (Å²): 138,78,89,81,82,77,75,53,70,66,56,45,46,52,53,21,35,77,76,35,94,79,65,61,89,83,58,48,70,68,52,34,52,45,58,65,55,55,60,90,77,70,48,77,65,54,54,50,51,52,53,50,53,54,53,50,52,50,54,50,53,51,50,52,51,51,50,51,53,52,49,53,53,51,50,52,54,50,52,51,52,53,52,51,53,51,52,55,50,55,52,63,77,72,112

Foldseek 3Di:
DDPPPDDDLVVLQVLLCVQPVDDDPPDDSVVSVCSNCVPVPQDPVNVVVSVVVVVVVVVVVVVVVVVVVVVVVVVVVVVVVVVVVVVVVVVVVVD

Organism: Araneus ventricosus (NCBI:txid182803)

Nearest PDB structures (foldseek):
  6rxv-assembly1_UE  TM=3.968E-01  e=9.599E+00  Thermochaetoides thermophila DSM 1495

Radius of gyration: 24.42 Å; Cα contacts (8 Å, |Δi|>4): 24; chains: 1; bounding box: 52×24×66 Å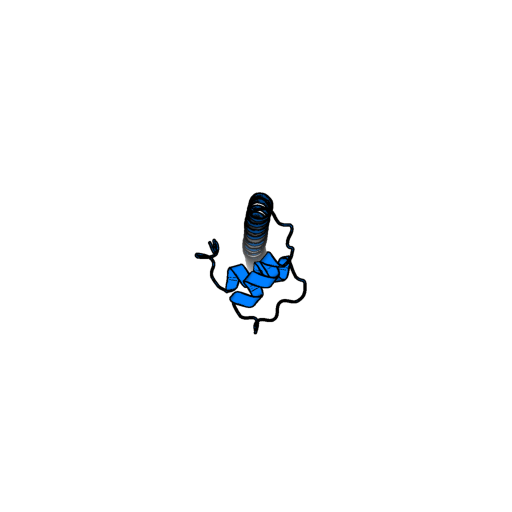

pLDDT: mean 73.28, std 11.96, range [37.84, 93.25]

Secondary structure (DSSP, 8-state):
----SS--HHHHHHHHHHHSS---TT--HHHHHHHHT-STT--HHHHHHHHHHHHHHHHHHHHHHHHHHHHHHHHHHHHHHHHHHHHHHHHHTT-